Protein AF-A0A6A2ZZ43-F1 (afdb_monomer_lite)

Radius of gyration: 49.69 Å; chains: 1; bounding box: 83×24×135 Å

InterPro domains:
  IPR036013 Band 7/SPFH domain superfamily [SSF117892] (2-78)
  IPR050710 Band 7/mec-2 domain-containing protein [PTHR43327] (42-174)

Secondary structure (DSSP, 8-state):
--EEEEEEEEEEE-GGGHHHHHHS-S-HHHHHHHHHHH-GGGGGGGTEEEEEEEEEEEEE-HHHHHHHHHHHHHHHHHHHHHHHHHHHHHHHHHHHHHHHHHHHHHHHHHHHHHHHHHHHHHHHHHHHHHHSTT--HHHHHHHHHHHHHHHHHHHHHHSTT--------STT--

Sequence (174 aa):
MFVNVVASVQYRVLAEKAKDALYKLSNPMTQIQAYVFDGYVSMSAYGYEIVQTLIVDIEPDEHVKRAMNEINAAARMRAAASEKAEAEKIIQIKRAEGEAKSKYLSGVGITRQRRAIVDGLRDSVLGFSVNVPGTTAKDVLDMVLVTQYFDTRKEIGAASKSSSVFIPHGPGTV

pLDDT: mean 80.68, std 12.0, range [44.88, 96.69]

Structure (mmCIF, N/CA/C/O backbone):
data_AF-A0A6A2ZZ43-F1
#
_entry.id   AF-A0A6A2ZZ43-F1
#
loop_
_atom_site.group_PDB
_atom_site.id
_atom_site.type_symbol
_atom_site.label_atom_id
_atom_site.label_alt_id
_atom_site.label_comp_id
_atom_site.label_asym_id
_atom_site.label_entity_id
_atom_site.label_seq_id
_atom_site.pdbx_PDB_ins_code
_atom_site.Cartn_x
_atom_site.Cartn_y
_atom_site.Cartn_z
_atom_site.occupancy
_atom_site.B_iso_or_equiv
_atom_site.auth_seq_id
_atom_site.auth_comp_id
_atom_site.auth_asym_id
_atom_site.auth_atom_id
_atom_site.pdbx_PDB_model_num
ATOM 1 N N . MET A 1 1 ? 27.347 13.430 -28.138 1.00 61.22 1 MET A N 1
ATOM 2 C CA . MET A 1 1 ? 27.158 12.004 -27.806 1.00 61.22 1 MET A CA 1
ATOM 3 C C . MET A 1 1 ? 27.433 11.228 -29.073 1.00 61.22 1 MET A C 1
ATOM 5 O O . MET A 1 1 ? 26.771 11.493 -30.067 1.00 61.22 1 MET A O 1
ATOM 9 N N . PHE A 1 2 ? 28.442 10.365 -29.057 1.00 65.75 2 PHE A N 1
ATOM 10 C CA . PHE A 1 2 ? 28.748 9.488 -30.182 1.00 65.75 2 PHE A CA 1
ATOM 11 C C . PHE A 1 2 ? 28.289 8.081 -29.813 1.00 65.75 2 PHE A C 1
ATOM 13 O O . PHE A 1 2 ? 28.393 7.678 -28.655 1.00 65.75 2 PHE A O 1
ATOM 20 N N . VAL A 1 3 ? 27.703 7.383 -30.775 1.00 76.69 3 VAL A N 1
ATOM 21 C CA . VAL A 1 3 ? 27.181 6.027 -30.611 1.00 76.69 3 VAL A CA 1
ATOM 22 C C . VAL A 1 3 ? 27.878 5.196 -31.667 1.00 76.69 3 VAL A C 1
ATOM 24 O O . VAL A 1 3 ? 27.918 5.612 -32.826 1.00 76.69 3 VAL A O 1
ATOM 27 N N . ASN A 1 4 ? 28.466 4.070 -31.276 1.00 77.44 4 ASN A N 1
ATOM 28 C CA . ASN A 1 4 ? 29.054 3.178 -32.258 1.00 77.44 4 ASN A CA 1
ATOM 29 C C . ASN A 1 4 ? 27.934 2.318 -32.846 1.00 77.44 4 ASN A C 1
ATOM 31 O O . ASN A 1 4 ? 27.224 1.643 -32.103 1.00 77.44 4 ASN A O 1
ATOM 35 N N . VAL A 1 5 ? 27.736 2.394 -34.160 1.00 78.62 5 VAL A N 1
ATOM 36 C CA . VAL A 1 5 ? 26.670 1.671 -34.858 1.00 78.62 5 VAL A CA 1
ATOM 37 C C . VAL A 1 5 ? 27.313 0.685 -35.815 1.00 78.62 5 VAL A C 1
ATOM 39 O O . VAL A 1 5 ? 27.963 1.079 -36.784 1.00 78.62 5 VAL A O 1
ATOM 42 N N . VAL A 1 6 ? 27.104 -0.602 -35.558 1.00 79.75 6 VAL A N 1
ATOM 43 C CA . VAL A 1 6 ? 27.519 -1.678 -36.455 1.00 79.75 6 VAL A CA 1
ATOM 44 C C . VAL A 1 6 ? 26.342 -2.000 -37.365 1.00 79.75 6 VAL A C 1
ATOM 46 O O . VAL A 1 6 ? 25.297 -2.456 -36.903 1.00 79.75 6 VAL A O 1
ATOM 49 N N . ALA A 1 7 ? 26.497 -1.762 -38.667 1.00 79.75 7 ALA A N 1
ATOM 50 C CA . ALA A 1 7 ? 25.470 -2.035 -39.669 1.00 79.75 7 ALA A CA 1
ATOM 51 C C . ALA A 1 7 ? 25.963 -3.040 -40.716 1.00 79.75 7 ALA A C 1
ATOM 53 O O . ALA A 1 7 ? 27.113 -3.001 -41.153 1.00 79.75 7 ALA A O 1
ATOM 54 N N . SER A 1 8 ? 25.069 -3.933 -41.132 1.00 80.31 8 SER A N 1
ATOM 55 C CA . SER A 1 8 ? 25.272 -4.865 -42.236 1.00 80.31 8 SER A CA 1
ATOM 56 C C . SER A 1 8 ? 24.468 -4.402 -43.444 1.00 80.31 8 SER A C 1
ATOM 58 O O . SER A 1 8 ? 23.285 -4.079 -43.327 1.00 80.31 8 SER A O 1
ATOM 60 N N . VAL A 1 9 ? 25.113 -4.358 -44.608 1.00 80.56 9 VAL A N 1
ATOM 61 C CA . VAL A 1 9 ? 24.538 -3.815 -45.842 1.00 80.56 9 VAL A CA 1
ATOM 62 C C . VAL A 1 9 ? 24.448 -4.933 -46.867 1.00 80.56 9 VAL A C 1
ATOM 64 O O . VAL A 1 9 ? 25.464 -5.514 -47.249 1.00 80.56 9 VAL A O 1
ATOM 67 N N . GLN A 1 10 ? 23.236 -5.222 -47.330 1.00 80.06 10 GLN A N 1
ATOM 68 C CA . GLN A 1 10 ? 22.994 -6.142 -48.433 1.00 80.06 10 GLN A CA 1
ATOM 69 C C . GLN A 1 10 ? 22.838 -5.350 -49.726 1.00 80.06 10 GLN A C 1
ATOM 71 O O . GLN A 1 10 ? 21.984 -4.469 -49.828 1.00 80.06 10 GLN A O 1
ATOM 76 N N . TYR A 1 11 ? 23.646 -5.683 -50.728 1.00 80.06 11 TYR A N 1
ATOM 77 C CA . TYR A 1 11 ? 23.618 -5.032 -52.032 1.00 80.06 11 TYR A CA 1
ATOM 78 C C . TYR A 1 11 ? 23.646 -6.052 -53.169 1.00 80.06 11 TYR A C 1
ATOM 80 O O . TYR A 1 11 ? 24.076 -7.195 -53.004 1.00 80.06 11 TYR A O 1
ATOM 88 N N . ARG 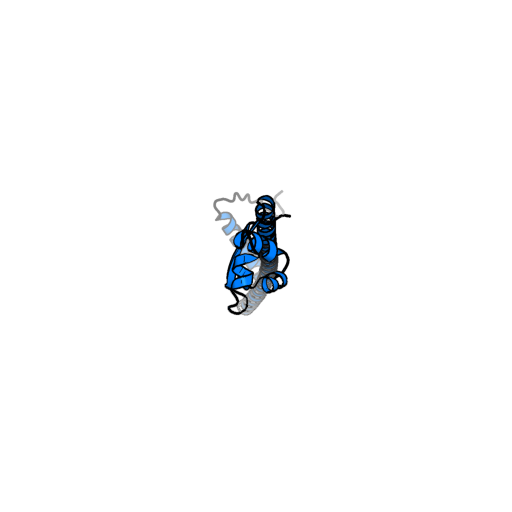A 1 12 ? 23.188 -5.622 -54.343 1.00 80.75 12 ARG A N 1
ATOM 89 C CA . ARG A 1 12 ? 23.200 -6.396 -55.584 1.00 80.75 12 ARG A CA 1
ATOM 90 C C . ARG A 1 12 ? 23.646 -5.508 -56.738 1.00 80.75 12 ARG A C 1
ATOM 92 O O . ARG A 1 12 ? 23.380 -4.312 -56.743 1.00 80.75 12 ARG A O 1
ATOM 99 N N . VAL A 1 13 ? 24.313 -6.094 -57.725 1.00 79.50 13 VAL A N 1
ATOM 100 C CA . VAL A 1 13 ? 24.692 -5.386 -58.954 1.00 79.50 13 VAL A CA 1
ATOM 101 C C . VAL A 1 13 ? 23.525 -5.408 -59.939 1.00 79.50 13 VAL A C 1
ATOM 103 O O . VAL A 1 13 ? 22.923 -6.458 -60.172 1.00 79.50 13 VAL A O 1
ATOM 106 N N . LEU A 1 14 ? 23.225 -4.258 -60.540 1.00 80.00 14 LEU A N 1
ATOM 107 C CA . LEU A 1 14 ? 22.243 -4.148 -61.615 1.00 80.00 14 LEU A CA 1
ATOM 108 C C . LEU A 1 14 ? 22.839 -4.713 -62.910 1.00 80.00 14 LEU A C 1
ATOM 110 O O . LEU A 1 14 ? 23.863 -4.226 -63.394 1.00 80.00 14 LEU A O 1
ATOM 114 N N . ALA A 1 15 ? 22.185 -5.723 -63.489 1.00 73.00 15 ALA A N 1
ATOM 115 C CA . ALA A 1 15 ? 22.691 -6.453 -64.655 1.00 73.00 15 ALA A CA 1
ATOM 116 C C . ALA A 1 15 ? 23.000 -5.539 -65.858 1.00 73.00 15 ALA A C 1
ATOM 118 O O . ALA A 1 15 ? 23.997 -5.740 -66.548 1.00 73.00 15 ALA A O 1
ATOM 119 N N . GLU A 1 16 ? 22.204 -4.487 -66.065 1.00 75.00 16 GLU A N 1
ATOM 120 C CA . GLU A 1 16 ? 22.376 -3.528 -67.166 1.00 75.00 16 GLU A CA 1
ATOM 121 C C . GLU A 1 16 ? 23.610 -2.623 -67.010 1.00 75.00 16 GLU A C 1
ATOM 123 O O . GLU A 1 16 ? 24.159 -2.140 -67.998 1.00 75.00 16 GLU A O 1
ATOM 128 N N . LYS A 1 17 ? 24.083 -2.419 -65.774 1.00 71.19 17 LYS A N 1
ATOM 129 C CA . LYS A 1 17 ? 25.225 -1.552 -65.436 1.00 71.19 17 LYS A CA 1
ATOM 130 C C . LYS A 1 17 ? 26.411 -2.330 -64.857 1.00 71.19 17 LYS A C 1
ATOM 132 O O . LYS A 1 17 ? 27.303 -1.740 -64.254 1.00 71.19 17 LYS A O 1
ATOM 137 N N . ALA A 1 18 ? 26.467 -3.644 -65.082 1.00 67.19 18 ALA A N 1
ATOM 138 C CA . ALA A 1 18 ? 27.507 -4.514 -64.529 1.00 67.19 18 ALA A CA 1
ATOM 139 C C . ALA A 1 18 ? 28.936 -4.107 -64.945 1.00 67.19 18 ALA A C 1
ATOM 141 O O . ALA A 1 18 ? 29.869 -4.221 -64.153 1.00 67.19 18 ALA A O 1
ATOM 142 N N . LYS A 1 19 ? 29.114 -3.578 -66.166 1.00 65.44 19 LYS A N 1
ATOM 143 C CA . LYS A 1 19 ? 30.411 -3.050 -66.629 1.00 65.44 19 LYS A CA 1
ATOM 144 C C . LYS A 1 19 ? 30.822 -1.798 -65.852 1.00 65.44 19 LYS A C 1
ATOM 146 O O . LYS A 1 19 ? 31.963 -1.688 -65.419 1.00 65.44 19 LYS A O 1
ATOM 151 N N . ASP A 1 20 ? 29.886 -0.887 -65.620 1.00 67.75 20 ASP A N 1
ATOM 152 C CA . ASP A 1 20 ? 30.135 0.341 -64.864 1.00 67.75 20 ASP A CA 1
ATOM 153 C C . ASP A 1 20 ? 30.469 0.049 -63.396 1.00 67.75 20 ASP A C 1
ATOM 155 O O . ASP A 1 20 ? 31.390 0.653 -62.848 1.00 67.75 20 ASP A O 1
ATOM 159 N N . ALA A 1 21 ? 29.783 -0.927 -62.796 1.00 67.62 21 ALA A N 1
ATOM 160 C CA . ALA A 1 21 ? 30.019 -1.377 -61.425 1.00 67.62 21 ALA A CA 1
ATOM 161 C C . ALA A 1 21 ? 31.411 -2.003 -61.217 1.00 67.62 21 ALA A C 1
ATOM 163 O O . ALA A 1 21 ? 31.967 -1.899 -60.121 1.00 67.62 21 ALA A O 1
ATOM 164 N N . LEU A 1 22 ? 31.974 -2.636 -62.256 1.00 60.66 22 LEU A N 1
ATOM 165 C CA . LEU A 1 22 ? 33.278 -3.306 -62.208 1.00 60.66 22 LEU A CA 1
ATOM 166 C C . LEU A 1 22 ? 34.458 -2.347 -62.437 1.00 60.66 22 LEU A C 1
ATOM 168 O O . LEU A 1 22 ? 35.529 -2.566 -61.879 1.00 60.66 22 LEU A O 1
ATOM 172 N N . TYR A 1 23 ? 34.279 -1.297 -63.246 1.00 65.12 23 TYR A N 1
ATOM 173 C CA . TYR A 1 23 ? 35.384 -0.419 -63.663 1.00 65.12 23 TYR A CA 1
ATOM 174 C C . TYR A 1 23 ? 35.420 0.951 -62.974 1.00 65.12 23 TYR A C 1
ATOM 176 O O . TYR A 1 23 ? 36.480 1.572 -62.946 1.00 65.12 23 TYR A O 1
ATOM 184 N N . LYS A 1 24 ? 34.301 1.452 -62.428 1.00 65.81 24 LYS A N 1
ATOM 185 C CA . LYS A 1 24 ? 34.250 2.809 -61.845 1.00 65.81 24 LYS A CA 1
ATOM 186 C C . LYS A 1 24 ? 34.627 2.872 -60.363 1.00 65.81 24 LYS A C 1
ATOM 188 O O . LYS A 1 24 ? 34.969 3.953 -59.891 1.00 65.81 24 LYS A O 1
ATOM 193 N N . LEU A 1 25 ? 34.579 1.756 -59.631 1.00 67.06 25 LEU A N 1
ATOM 194 C CA . LEU A 1 25 ? 34.950 1.715 -58.214 1.00 67.06 25 LEU A CA 1
ATOM 195 C C . LEU A 1 25 ? 36.243 0.934 -57.998 1.00 67.06 25 LEU A C 1
ATOM 197 O O . LEU A 1 25 ? 36.298 -0.270 -58.219 1.00 67.06 25 LEU A O 1
ATOM 201 N N . SER A 1 26 ? 37.258 1.610 -57.462 1.00 66.56 26 SER A N 1
ATOM 202 C CA . SER A 1 26 ? 38.527 0.985 -57.074 1.00 66.56 26 SER A CA 1
ATOM 203 C C . SER A 1 26 ? 38.400 0.106 -55.818 1.00 66.56 26 SER A C 1
ATOM 205 O O . SER A 1 26 ? 39.183 -0.821 -55.643 1.00 66.56 26 SER A O 1
ATOM 207 N N . ASN A 1 27 ? 37.430 0.393 -54.932 1.00 68.19 27 ASN A N 1
ATOM 208 C CA . ASN A 1 27 ? 37.116 -0.413 -53.744 1.00 68.19 27 ASN A CA 1
ATOM 209 C C . ASN A 1 27 ? 35.626 -0.263 -53.348 1.00 68.19 27 ASN A C 1
ATOM 211 O O . ASN A 1 27 ? 35.272 0.679 -52.630 1.00 68.19 27 ASN A O 1
ATOM 215 N N . PRO A 1 28 ? 34.739 -1.161 -53.813 1.00 66.94 28 PRO A N 1
ATOM 216 C CA . PRO A 1 28 ? 33.297 -1.038 -53.601 1.00 66.94 28 PRO A CA 1
ATOM 217 C C . PRO A 1 28 ? 32.879 -1.196 -52.135 1.00 66.94 28 PRO A C 1
ATOM 219 O O . PRO A 1 28 ? 31.978 -0.495 -51.687 1.00 66.94 28 PRO A O 1
ATOM 222 N N . MET A 1 29 ? 33.557 -2.040 -51.351 1.00 67.56 29 MET A N 1
ATOM 223 C CA . MET A 1 29 ? 33.163 -2.316 -49.962 1.00 67.56 29 MET A CA 1
ATOM 224 C C . MET A 1 29 ? 33.301 -1.089 -49.054 1.00 67.56 29 MET A C 1
ATOM 226 O O . MET A 1 29 ? 32.372 -0.749 -48.322 1.00 67.56 29 MET A O 1
ATOM 230 N N . THR A 1 30 ? 34.437 -0.392 -49.121 1.00 69.19 30 THR A N 1
ATOM 231 C CA . THR A 1 30 ? 34.690 0.794 -48.286 1.00 69.19 30 THR A CA 1
ATOM 232 C C . THR A 1 30 ? 33.816 1.979 -48.699 1.00 69.19 30 THR A C 1
ATOM 234 O O . THR A 1 30 ? 33.361 2.739 -47.848 1.00 69.19 30 THR A O 1
ATOM 237 N N . GLN A 1 31 ? 33.531 2.128 -49.996 1.00 67.19 31 GLN A N 1
ATOM 238 C CA . GLN A 1 31 ? 32.656 3.200 -50.474 1.00 67.19 31 GLN A CA 1
ATOM 239 C C . GLN A 1 31 ? 31.197 2.942 -50.088 1.00 67.19 31 GLN A C 1
ATOM 241 O O . GLN A 1 31 ? 30.543 3.848 -49.583 1.00 67.19 31 GLN A O 1
ATOM 246 N N . ILE A 1 32 ? 30.699 1.708 -50.214 1.00 69.44 32 ILE A N 1
ATOM 247 C CA . ILE A 1 32 ? 29.349 1.357 -49.748 1.00 69.44 32 ILE A CA 1
ATOM 248 C C . ILE A 1 32 ? 29.197 1.673 -48.252 1.00 69.44 32 ILE A C 1
ATOM 250 O O . ILE A 1 32 ? 28.205 2.287 -47.869 1.00 69.44 32 ILE A O 1
ATOM 254 N N . GLN A 1 33 ? 30.196 1.352 -47.419 1.00 67.31 33 GLN A N 1
ATOM 255 C CA . GLN A 1 33 ? 30.179 1.701 -45.990 1.00 67.31 33 GLN A CA 1
ATOM 256 C C . GLN A 1 33 ? 30.083 3.214 -45.733 1.00 67.31 33 GLN A C 1
ATOM 258 O O . GLN A 1 33 ? 29.334 3.626 -44.852 1.00 67.31 33 GLN A O 1
ATOM 263 N N . ALA A 1 34 ? 30.795 4.044 -46.502 1.00 66.56 34 ALA A N 1
ATOM 264 C CA . ALA A 1 34 ? 30.748 5.500 -46.350 1.00 66.56 34 ALA A CA 1
ATOM 265 C C . ALA A 1 34 ? 29.395 6.098 -46.787 1.00 66.56 34 ALA A C 1
ATOM 267 O O . ALA A 1 34 ? 28.854 6.970 -46.112 1.00 66.56 34 ALA A O 1
ATOM 268 N N . TYR A 1 35 ? 28.818 5.602 -47.885 1.00 67.75 35 TYR A N 1
ATOM 269 C CA . TYR A 1 35 ? 27.579 6.145 -48.456 1.00 67.75 35 TYR A CA 1
ATOM 270 C C . TYR A 1 35 ? 26.299 5.670 -47.760 1.00 67.75 35 TYR A C 1
ATOM 272 O O . TYR A 1 35 ? 25.274 6.344 -47.843 1.00 67.75 35 TYR A O 1
ATOM 280 N N . VAL A 1 36 ? 26.336 4.546 -47.039 1.00 66.81 36 VAL A N 1
ATOM 281 C CA . VAL A 1 36 ? 25.183 4.058 -46.259 1.00 66.81 36 VAL A CA 1
ATOM 282 C C . VAL A 1 36 ? 24.761 5.051 -45.168 1.00 66.81 36 VAL A C 1
ATOM 284 O O . VAL A 1 36 ? 23.580 5.107 -44.832 1.00 66.81 36 VAL A O 1
ATOM 287 N N . PHE A 1 37 ? 25.686 5.880 -44.674 1.00 63.34 37 PHE A N 1
ATOM 288 C CA . PHE A 1 37 ? 25.378 6.959 -43.730 1.00 63.34 37 PHE A CA 1
ATOM 289 C C . PHE A 1 37 ? 24.901 8.259 -44.402 1.00 63.34 37 PHE A C 1
ATOM 291 O O . PHE A 1 37 ? 24.177 9.020 -43.765 1.00 63.34 37 PHE A O 1
ATOM 298 N N . ASP A 1 38 ? 25.268 8.505 -45.666 1.00 63.50 38 ASP A N 1
ATOM 299 C CA . ASP A 1 38 ? 24.997 9.764 -46.392 1.00 63.50 38 ASP A CA 1
ATOM 300 C C . ASP A 1 38 ? 23.723 9.712 -47.265 1.00 63.50 38 ASP A C 1
ATOM 302 O O . ASP A 1 38 ? 23.177 10.733 -47.675 1.00 63.50 38 ASP A O 1
ATOM 306 N N . GLY A 1 39 ? 23.178 8.516 -47.506 1.00 58.84 39 GLY A N 1
ATOM 307 C CA . GLY A 1 39 ? 21.872 8.328 -48.137 1.00 58.84 39 GLY A CA 1
ATOM 308 C C . GLY A 1 39 ? 21.907 7.381 -49.335 1.00 58.84 39 GLY A C 1
ATOM 309 O O . GLY A 1 39 ? 22.761 7.458 -50.216 1.00 58.84 39 GLY A O 1
ATOM 310 N N . TYR A 1 40 ? 20.906 6.498 -49.388 1.00 57.59 40 TYR A N 1
ATOM 311 C CA . TYR A 1 40 ? 20.750 5.385 -50.339 1.00 57.59 40 TYR A CA 1
ATOM 312 C C . TYR A 1 40 ? 20.817 5.760 -51.833 1.00 57.59 40 TYR A C 1
ATOM 314 O O . TYR A 1 40 ? 21.016 4.891 -52.681 1.00 57.59 40 TYR A O 1
ATOM 322 N N . VAL A 1 41 ? 20.648 7.037 -52.178 1.00 54.72 41 VAL A N 1
ATOM 323 C CA . VAL A 1 41 ? 20.418 7.489 -53.558 1.00 54.72 41 VAL A CA 1
ATOM 324 C C . VAL A 1 41 ? 21.694 7.432 -54.417 1.00 54.72 41 VAL A C 1
ATOM 326 O O . VAL A 1 41 ? 21.614 7.155 -55.615 1.00 54.72 41 VAL A O 1
ATOM 329 N N . SER A 1 42 ? 22.879 7.588 -53.820 1.00 62.75 42 SER A N 1
ATOM 330 C CA . SER A 1 42 ? 24.137 7.765 -54.568 1.00 62.75 42 SER A CA 1
ATOM 331 C C . SER A 1 42 ? 24.724 6.474 -55.160 1.00 62.75 42 SER A C 1
ATOM 333 O O . SER A 1 42 ? 25.487 6.544 -56.120 1.00 62.75 42 SER A O 1
ATOM 335 N N . MET A 1 43 ? 24.355 5.289 -54.655 1.00 67.12 43 MET A N 1
ATOM 336 C CA . MET A 1 43 ? 24.925 4.005 -55.118 1.00 67.12 43 MET A CA 1
ATOM 337 C C . MET A 1 43 ? 24.314 3.486 -56.428 1.00 67.12 43 MET A C 1
ATOM 339 O O . MET A 1 43 ? 24.990 2.812 -57.211 1.00 67.12 43 MET A O 1
ATOM 343 N N . SER A 1 44 ? 23.078 3.893 -56.732 1.00 66.25 44 SER A N 1
ATOM 344 C CA . SER A 1 44 ? 22.382 3.531 -57.976 1.00 66.25 44 SER A CA 1
ATOM 345 C C . SER A 1 44 ? 23.070 4.088 -59.237 1.00 66.25 44 SER A C 1
ATOM 347 O O . SER A 1 44 ? 23.061 3.456 -60.300 1.00 66.25 44 SER A O 1
ATOM 349 N N . ALA A 1 45 ? 23.741 5.242 -59.117 1.00 70.06 45 ALA A N 1
ATOM 350 C CA . ALA A 1 45 ? 24.533 5.856 -60.183 1.00 70.06 45 ALA A CA 1
ATOM 351 C C . ALA A 1 45 ? 25.741 4.996 -60.594 1.00 70.06 45 ALA A C 1
ATOM 353 O O . ALA A 1 45 ? 26.148 5.021 -61.757 1.00 70.06 45 ALA A O 1
ATOM 354 N N . TYR A 1 46 ? 26.259 4.189 -59.668 1.00 71.50 46 TYR A N 1
ATOM 355 C CA . TYR A 1 46 ? 27.414 3.316 -59.872 1.00 71.50 46 TYR A CA 1
ATOM 356 C C . TYR A 1 46 ? 27.039 1.864 -60.206 1.00 71.50 46 TYR A C 1
ATOM 358 O O . TYR A 1 46 ? 27.915 1.010 -60.303 1.00 71.50 46 TYR A O 1
ATOM 366 N N . GLY A 1 47 ? 25.748 1.574 -60.410 1.00 73.69 47 GLY A N 1
ATOM 367 C CA . GLY A 1 47 ? 25.273 0.238 -60.784 1.00 73.69 47 GLY A CA 1
ATOM 368 C C . GLY A 1 47 ? 25.093 -0.734 -59.612 1.00 73.69 47 GLY A C 1
ATOM 369 O O . GLY A 1 47 ? 24.867 -1.920 -59.857 1.00 73.69 47 GLY A O 1
ATOM 370 N N . TYR A 1 48 ? 25.152 -0.249 -58.366 1.00 75.62 48 TYR A N 1
ATOM 371 C CA . TYR A 1 48 ? 24.861 -1.025 -57.159 1.00 75.62 48 TYR A CA 1
ATOM 372 C C . TYR A 1 48 ? 23.496 -0.629 -56.586 1.00 75.62 48 TYR A C 1
ATOM 374 O O . TYR A 1 48 ? 23.212 0.545 -56.361 1.00 75.62 48 TYR A O 1
ATOM 382 N N . GLU A 1 49 ? 22.653 -1.619 -56.324 1.00 76.19 49 GLU A N 1
ATOM 383 C CA . GLU A 1 49 ? 21.382 -1.459 -55.627 1.00 76.19 49 GLU A CA 1
ATOM 384 C C . GLU A 1 49 ? 21.535 -1.981 -54.196 1.00 76.19 49 GLU A C 1
ATOM 386 O O . GLU A 1 49 ? 21.847 -3.156 -53.982 1.00 76.19 49 GLU A O 1
ATOM 391 N N . ILE A 1 50 ? 21.339 -1.109 -53.205 1.00 76.75 50 ILE A N 1
ATOM 392 C CA . ILE A 1 50 ? 21.268 -1.520 -51.801 1.00 76.75 50 ILE A CA 1
ATOM 393 C C . ILE A 1 50 ? 19.863 -2.071 -51.568 1.00 76.75 50 ILE A C 1
ATOM 395 O O . ILE A 1 50 ? 18.883 -1.344 -51.690 1.00 76.75 50 ILE A O 1
ATOM 399 N N . VAL A 1 51 ? 19.772 -3.356 -51.239 1.00 78.75 51 VAL A N 1
ATOM 400 C CA . VAL A 1 51 ? 18.494 -4.046 -51.026 1.00 78.75 51 VAL A CA 1
ATOM 401 C C . VAL A 1 51 ? 17.973 -3.760 -49.620 1.00 78.75 51 VAL A C 1
ATOM 403 O O . VAL A 1 51 ? 16.802 -3.443 -49.439 1.00 78.75 51 VAL A O 1
ATOM 406 N N . GLN A 1 52 ? 18.849 -3.867 -48.618 1.00 72.81 52 GLN A N 1
ATOM 407 C CA . GLN A 1 52 ? 18.501 -3.645 -47.220 1.00 72.81 52 GLN A CA 1
ATOM 408 C C . GLN A 1 52 ? 19.755 -3.333 -46.400 1.00 72.81 52 GLN A C 1
ATOM 410 O O . GLN A 1 52 ? 20.797 -3.965 -46.580 1.00 72.81 52 GLN A O 1
ATOM 415 N N . THR A 1 53 ? 19.629 -2.413 -45.447 1.00 78.06 53 THR A N 1
ATOM 416 C CA . THR A 1 53 ? 20.633 -2.191 -44.402 1.00 78.06 53 THR A CA 1
ATOM 417 C C . THR A 1 53 ? 20.029 -2.582 -43.062 1.00 78.06 53 THR A C 1
ATOM 419 O O . THR A 1 53 ? 18.988 -2.052 -42.674 1.00 78.06 53 THR A O 1
ATOM 422 N N . LEU A 1 54 ? 20.665 -3.512 -42.356 1.00 81.62 54 LEU A N 1
ATOM 423 C CA . LEU A 1 54 ? 20.267 -3.927 -41.017 1.00 81.62 54 LEU A CA 1
ATOM 424 C C . LEU A 1 54 ? 21.272 -3.386 -40.005 1.00 81.62 54 LEU A C 1
ATOM 426 O O . LEU A 1 54 ? 22.470 -3.644 -40.115 1.00 81.62 54 LEU A O 1
ATOM 430 N N . ILE A 1 55 ? 20.785 -2.664 -39.001 1.00 80.31 55 ILE A N 1
ATOM 431 C CA . ILE A 1 55 ? 21.607 -2.296 -37.851 1.00 80.31 55 ILE A CA 1
ATOM 432 C C . ILE A 1 55 ? 21.745 -3.543 -36.979 1.00 80.31 55 ILE A C 1
ATOM 434 O O . ILE A 1 55 ? 20.746 -4.097 -36.527 1.00 80.31 55 ILE A O 1
ATOM 438 N N . VAL A 1 56 ? 22.979 -4.007 -36.810 1.00 82.31 56 VAL A N 1
ATOM 439 C CA . VAL A 1 56 ? 23.308 -5.227 -36.067 1.00 82.31 56 VAL A CA 1
ATOM 440 C C . VAL A 1 56 ? 23.483 -4.908 -34.591 1.00 82.31 56 VAL A C 1
ATOM 442 O O . VAL A 1 56 ? 22.990 -5.653 -33.750 1.00 82.31 56 VAL A O 1
ATOM 445 N N . ASP A 1 57 ? 24.153 -3.797 -34.284 1.00 81.62 57 ASP A N 1
ATOM 446 C CA . ASP A 1 57 ? 24.372 -3.372 -32.908 1.00 81.62 57 ASP A CA 1
ATOM 447 C C . ASP A 1 57 ? 24.515 -1.850 -32.799 1.00 81.62 57 ASP A C 1
ATOM 449 O O . ASP A 1 57 ? 24.986 -1.178 -33.722 1.00 81.62 57 ASP A O 1
ATOM 453 N N . ILE A 1 58 ? 24.091 -1.314 -31.659 1.00 82.31 58 ILE A N 1
ATOM 454 C CA . ILE A 1 58 ? 24.233 0.090 -31.291 1.00 82.31 58 ILE A CA 1
ATOM 455 C C . ILE A 1 58 ? 24.807 0.124 -29.882 1.00 82.31 58 ILE A C 1
ATOM 457 O O . ILE A 1 58 ? 24.101 -0.109 -28.900 1.00 82.31 58 ILE A O 1
ATOM 461 N N . GLU A 1 59 ? 26.080 0.484 -29.775 1.00 83.25 59 GLU A N 1
ATOM 462 C CA . GLU A 1 59 ? 26.749 0.621 -28.493 1.00 83.25 59 GLU A CA 1
ATOM 463 C C . GLU A 1 59 ? 26.837 2.098 -28.088 1.00 83.25 59 GLU A C 1
ATOM 465 O O . GLU A 1 59 ? 27.638 2.860 -28.643 1.00 83.25 59 GLU A O 1
ATOM 470 N N . PRO A 1 60 ? 26.017 2.540 -27.114 1.00 85.12 60 PRO A N 1
ATOM 471 C CA . PRO A 1 60 ? 26.189 3.850 -26.511 1.00 85.12 60 PRO A CA 1
ATOM 472 C C . PRO A 1 60 ? 27.439 3.897 -25.640 1.00 85.12 60 PRO A C 1
ATOM 474 O O . PRO A 1 60 ? 27.859 2.888 -25.066 1.00 85.12 60 PRO A O 1
ATOM 477 N N . ASP A 1 61 ? 27.981 5.107 -25.516 1.00 87.88 61 ASP A N 1
ATOM 478 C CA . ASP A 1 61 ? 29.104 5.401 -24.638 1.00 87.88 61 ASP A CA 1
ATOM 479 C C . ASP A 1 61 ? 28.834 4.917 -23.206 1.00 87.88 61 ASP A C 1
ATOM 481 O O . ASP A 1 61 ? 27.708 4.982 -22.694 1.00 87.88 61 ASP A O 1
ATOM 485 N N . GLU A 1 62 ? 29.882 4.432 -22.551 1.00 87.06 62 GLU A N 1
ATOM 486 C CA . GLU A 1 62 ? 29.799 3.861 -21.214 1.00 87.06 62 GLU A CA 1
ATOM 487 C C . GLU A 1 62 ? 29.199 4.842 -20.195 1.00 87.06 62 GLU A C 1
ATOM 489 O O . GLU A 1 62 ? 28.415 4.442 -19.332 1.00 87.06 62 GLU A O 1
ATOM 494 N N . HIS A 1 63 ? 29.494 6.139 -20.327 1.00 87.38 63 HIS A N 1
ATOM 495 C CA . HIS A 1 63 ? 28.953 7.165 -19.437 1.00 87.38 63 HIS A CA 1
ATOM 496 C C . HIS A 1 63 ? 27.439 7.303 -19.607 1.00 87.38 63 HIS A C 1
ATOM 498 O O . HIS A 1 63 ? 26.715 7.458 -1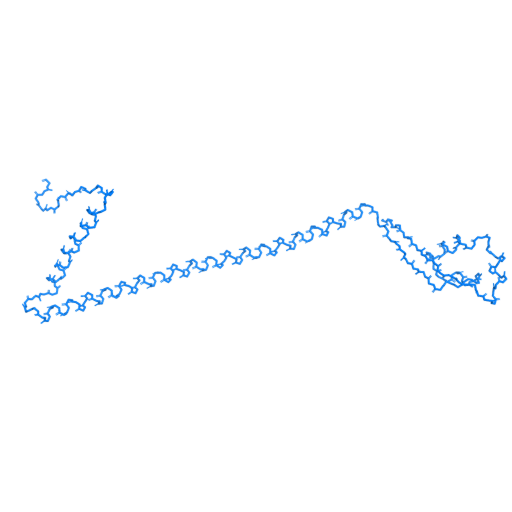8.623 1.00 87.38 63 HIS A O 1
ATOM 504 N N . VAL A 1 64 ? 26.938 7.169 -20.839 1.00 87.06 64 VAL A N 1
ATOM 505 C CA . VAL A 1 64 ? 25.499 7.187 -21.120 1.00 87.06 64 VAL A CA 1
ATOM 506 C C . VAL A 1 64 ? 24.831 5.924 -20.583 1.00 87.06 64 VAL A C 1
ATOM 508 O O . VAL A 1 64 ? 23.776 6.028 -19.962 1.00 87.06 64 VAL A O 1
ATOM 511 N N . LYS A 1 65 ? 25.449 4.743 -20.743 1.00 86.81 65 LYS A N 1
ATOM 512 C CA . LYS A 1 65 ? 24.930 3.483 -20.172 1.00 86.81 65 LYS A CA 1
ATOM 513 C C . LYS A 1 65 ? 24.765 3.586 -18.652 1.00 86.81 65 LYS A C 1
ATOM 515 O O . LYS A 1 65 ? 23.710 3.228 -18.128 1.00 86.81 65 LYS A O 1
ATOM 520 N N . ARG A 1 66 ? 25.776 4.108 -17.946 1.00 88.50 66 ARG A N 1
ATOM 521 C CA . ARG A 1 66 ? 25.717 4.299 -16.486 1.00 88.50 66 ARG A CA 1
ATOM 522 C C . ARG A 1 66 ? 24.655 5.322 -16.088 1.00 88.50 66 ARG A C 1
ATOM 524 O O . ARG A 1 66 ? 23.785 4.991 -15.288 1.00 88.50 66 ARG A O 1
ATOM 531 N N . ALA A 1 67 ? 24.661 6.507 -16.703 1.00 90.81 67 ALA A N 1
ATOM 532 C CA . ALA A 1 67 ? 23.684 7.556 -16.409 1.00 90.81 67 ALA A CA 1
ATOM 533 C C . ALA A 1 67 ? 22.241 7.087 -16.659 1.00 90.81 67 ALA A C 1
ATOM 535 O O . ALA A 1 67 ? 21.347 7.333 -15.852 1.00 90.81 67 ALA A O 1
ATOM 536 N N . MET A 1 68 ? 22.007 6.355 -17.750 1.00 88.94 68 MET A N 1
ATOM 537 C CA . MET A 1 68 ? 20.686 5.828 -18.080 1.00 88.94 68 MET A CA 1
ATOM 538 C C . MET A 1 68 ? 20.234 4.755 -17.083 1.00 88.94 68 MET A C 1
ATOM 540 O O . MET A 1 68 ? 19.075 4.753 -16.666 1.00 88.94 68 MET A O 1
ATOM 544 N N . ASN A 1 69 ? 21.142 3.878 -16.644 1.00 90.62 69 ASN A N 1
ATOM 545 C CA . ASN A 1 69 ? 20.847 2.900 -15.598 1.00 90.62 69 ASN A CA 1
ATOM 546 C C . ASN A 1 69 ? 20.519 3.569 -14.260 1.00 90.62 69 ASN A C 1
ATOM 548 O O . ASN A 1 69 ? 19.554 3.168 -13.611 1.00 90.62 69 ASN A O 1
ATOM 552 N N . GLU A 1 70 ? 21.258 4.605 -13.868 1.00 93.12 70 GLU A N 1
ATOM 553 C CA . GLU A 1 70 ? 20.984 5.370 -12.648 1.00 93.12 70 GLU A CA 1
ATOM 554 C C . GLU A 1 70 ? 19.633 6.087 -12.711 1.00 93.12 70 GLU A C 1
ATOM 556 O O . GLU A 1 70 ? 18.857 6.008 -11.758 1.00 93.12 70 GLU A O 1
ATOM 561 N N . ILE A 1 71 ? 19.298 6.721 -13.840 1.00 91.88 71 ILE A N 1
ATOM 562 C CA . ILE A 1 71 ? 17.998 7.378 -14.041 1.00 91.88 71 ILE A CA 1
ATOM 563 C C . ILE A 1 71 ? 16.861 6.361 -13.940 1.00 91.88 71 ILE A C 1
ATOM 565 O O . ILE A 1 71 ? 15.877 6.597 -13.237 1.00 91.88 71 ILE A O 1
ATOM 569 N N . ASN A 1 72 ? 17.006 5.210 -14.596 1.00 92.38 72 ASN A N 1
ATOM 570 C CA . ASN A 1 72 ? 15.996 4.157 -14.572 1.00 92.38 72 ASN A CA 1
ATOM 571 C C . ASN A 1 72 ? 15.847 3.543 -13.175 1.00 92.38 72 ASN A C 1
ATOM 573 O O . ASN A 1 72 ? 14.725 3.313 -12.716 1.00 92.38 72 ASN A O 1
ATOM 577 N N . ALA A 1 73 ? 16.959 3.313 -12.474 1.00 94.38 73 ALA A N 1
ATOM 578 C CA . ALA A 1 73 ? 16.951 2.822 -11.103 1.00 94.38 73 ALA A CA 1
ATOM 579 C C . ALA A 1 73 ? 16.297 3.835 -10.152 1.00 94.38 73 ALA A C 1
ATOM 581 O O . ALA A 1 73 ? 15.429 3.461 -9.365 1.00 94.38 73 ALA A O 1
ATOM 582 N N . ALA A 1 74 ? 16.644 5.120 -10.260 1.00 93.62 74 ALA A N 1
ATOM 583 C CA . ALA A 1 74 ? 16.061 6.191 -9.460 1.00 93.62 74 ALA A CA 1
ATOM 584 C C . ALA A 1 74 ? 14.561 6.366 -9.734 1.00 93.62 74 ALA A C 1
ATOM 586 O O . ALA A 1 74 ? 13.786 6.533 -8.794 1.00 93.62 74 ALA A O 1
ATOM 587 N N . ALA A 1 75 ? 14.131 6.285 -10.996 1.00 94.00 75 ALA A N 1
ATOM 588 C CA . ALA A 1 75 ? 12.720 6.344 -11.365 1.00 94.00 75 ALA A CA 1
ATOM 589 C C . ALA A 1 75 ? 11.931 5.169 -10.766 1.00 94.00 75 ALA A C 1
ATOM 591 O O . ALA A 1 75 ? 10.893 5.387 -10.139 1.00 94.00 75 ALA A O 1
ATOM 592 N N . ARG A 1 76 ? 12.459 3.939 -10.872 1.00 94.19 76 ARG A N 1
ATOM 593 C CA . ARG A 1 76 ? 11.856 2.752 -10.240 1.00 94.19 76 ARG A CA 1
ATOM 594 C C . ARG A 1 76 ? 11.805 2.876 -8.720 1.00 94.19 76 ARG A C 1
ATOM 596 O O . ARG A 1 76 ? 10.779 2.566 -8.123 1.00 94.19 76 ARG A O 1
ATOM 603 N N . MET A 1 77 ? 12.882 3.354 -8.096 1.00 94.12 77 MET A N 1
ATOM 604 C CA . MET A 1 77 ? 12.925 3.570 -6.648 1.00 94.12 77 MET A CA 1
ATOM 605 C C . MET A 1 77 ? 11.917 4.624 -6.194 1.00 94.12 77 MET A C 1
ATOM 607 O O . MET A 1 77 ? 11.238 4.403 -5.196 1.00 94.12 77 MET A O 1
ATOM 611 N N . ARG A 1 78 ? 11.771 5.738 -6.922 1.00 93.38 78 ARG A N 1
ATOM 612 C CA . ARG A 1 78 ? 10.771 6.767 -6.598 1.00 93.38 78 ARG A CA 1
ATOM 613 C C . ARG A 1 78 ? 9.349 6.233 -6.701 1.00 93.38 78 ARG A C 1
ATOM 615 O O . ARG A 1 78 ? 8.584 6.465 -5.776 1.00 93.38 78 ARG A O 1
ATOM 622 N N . ALA A 1 79 ? 9.024 5.499 -7.767 1.00 94.81 79 ALA A N 1
ATOM 623 C CA . ALA A 1 79 ? 7.702 4.894 -7.931 1.00 94.81 79 ALA A CA 1
ATOM 624 C C . ALA A 1 79 ? 7.387 3.907 -6.793 1.00 94.81 79 ALA A C 1
ATOM 626 O O . ALA A 1 79 ? 6.343 3.998 -6.150 1.00 94.81 79 ALA A O 1
ATOM 627 N N . ALA A 1 80 ? 8.337 3.027 -6.461 1.00 93.94 80 ALA A N 1
ATOM 628 C CA . ALA A 1 80 ? 8.180 2.101 -5.343 1.00 93.94 80 ALA A CA 1
ATOM 629 C C . ALA A 1 80 ? 8.054 2.827 -3.990 1.00 93.94 80 ALA A C 1
ATOM 631 O O . ALA A 1 80 ? 7.307 2.389 -3.118 1.00 93.94 80 ALA A O 1
ATOM 632 N N . ALA A 1 81 ? 8.779 3.932 -3.792 1.00 94.81 81 ALA A N 1
ATOM 633 C CA . ALA A 1 81 ? 8.695 4.731 -2.574 1.00 94.81 81 ALA A CA 1
ATOM 634 C C . ALA A 1 81 ? 7.347 5.456 -2.448 1.00 94.81 81 ALA A C 1
ATOM 636 O O . ALA A 1 81 ? 6.779 5.464 -1.358 1.00 94.81 81 ALA A O 1
ATOM 637 N N . SER A 1 82 ? 6.811 6.0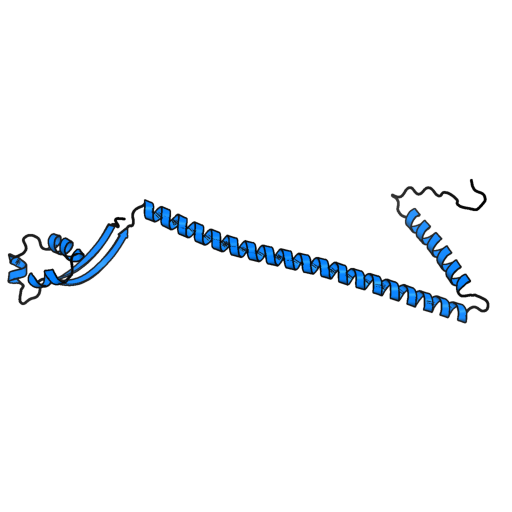20 -3.538 1.00 93.50 82 SER A N 1
ATOM 638 C CA . SER A 1 82 ? 5.495 6.671 -3.518 1.00 93.50 82 SER A CA 1
ATOM 639 C C . SER A 1 82 ? 4.375 5.677 -3.230 1.00 93.50 82 SER A C 1
ATOM 641 O O . SER A 1 82 ? 3.541 5.948 -2.371 1.00 93.50 82 SER A O 1
ATOM 643 N N . GLU A 1 83 ? 4.400 4.497 -3.857 1.00 95.38 83 GLU A N 1
ATOM 644 C CA . GLU A 1 83 ? 3.406 3.448 -3.594 1.00 95.38 83 GLU A CA 1
ATOM 645 C C . GLU A 1 83 ? 3.461 2.960 -2.140 1.00 95.38 83 GLU A C 1
ATOM 647 O O . GLU A 1 83 ? 2.427 2.805 -1.487 1.00 95.38 83 GLU A O 1
ATOM 652 N N . LYS A 1 84 ? 4.669 2.772 -1.588 1.00 95.25 84 LYS A N 1
ATOM 653 C CA . LYS A 1 84 ? 4.838 2.418 -0.170 1.00 95.25 84 LYS A CA 1
ATOM 654 C C . LYS A 1 84 ? 4.317 3.507 0.764 1.00 95.25 84 LYS A C 1
ATOM 656 O O . LYS A 1 84 ? 3.617 3.186 1.720 1.00 95.25 84 LYS A O 1
ATOM 661 N N . ALA A 1 85 ? 4.615 4.775 0.483 1.00 95.38 85 ALA A N 1
ATOM 662 C CA . ALA A 1 85 ? 4.154 5.894 1.301 1.00 95.38 85 ALA A CA 1
ATOM 663 C C . ALA A 1 85 ? 2.619 6.012 1.302 1.00 95.38 85 ALA A C 1
ATOM 665 O O . ALA A 1 85 ? 2.008 6.262 2.343 1.00 95.38 85 ALA A O 1
ATOM 666 N N . GLU A 1 86 ? 1.973 5.787 0.155 1.00 95.06 86 GLU A N 1
ATOM 667 C CA . GLU A 1 86 ? 0.512 5.741 0.067 1.00 95.06 86 GLU A CA 1
ATOM 668 C C . GLU A 1 86 ? -0.075 4.564 0.854 1.00 95.06 86 GLU A C 1
ATOM 670 O O . GLU A 1 86 ? -1.035 4.748 1.609 1.00 95.06 86 GLU A O 1
ATOM 675 N N . ALA A 1 87 ? 0.527 3.376 0.747 1.00 94.94 87 ALA A N 1
ATOM 676 C CA . ALA A 1 87 ? 0.107 2.207 1.513 1.00 94.94 87 ALA A CA 1
ATOM 677 C C . ALA A 1 87 ? 0.223 2.443 3.030 1.00 94.94 87 ALA A C 1
ATOM 679 O O . ALA A 1 87 ? -0.726 2.179 3.773 1.00 94.94 87 ALA A O 1
ATOM 680 N N . GLU A 1 88 ? 1.343 3.000 3.498 1.00 95.44 88 GLU A N 1
ATOM 681 C CA . GLU A 1 88 ? 1.554 3.342 4.910 1.00 95.44 88 GLU A CA 1
ATOM 682 C C . GLU A 1 88 ? 0.519 4.349 5.416 1.00 95.44 88 GLU A C 1
ATOM 684 O O . GLU A 1 88 ? -0.067 4.157 6.487 1.00 95.44 88 GLU A O 1
ATOM 689 N N . LYS A 1 89 ? 0.215 5.379 4.619 1.00 96.69 89 LYS A N 1
ATOM 690 C CA . LYS A 1 89 ? -0.830 6.357 4.940 1.00 96.69 89 LYS A CA 1
ATOM 691 C C . LYS A 1 89 ? -2.193 5.686 5.114 1.00 96.69 89 LYS A C 1
ATOM 693 O O . LYS A 1 89 ? -2.903 5.979 6.079 1.00 96.69 89 LYS A O 1
ATOM 698 N N . ILE A 1 90 ? -2.566 4.784 4.204 1.00 94.88 90 ILE A N 1
ATOM 699 C CA . ILE A 1 90 ? -3.840 4.054 4.279 1.00 94.88 90 ILE A CA 1
ATOM 700 C C . ILE A 1 90 ? -3.892 3.200 5.549 1.00 94.88 90 ILE A C 1
ATOM 702 O O . ILE A 1 90 ? -4.894 3.239 6.267 1.00 94.88 90 ILE A O 1
ATOM 706 N N . ILE A 1 91 ? -2.814 2.473 5.860 1.00 94.31 91 ILE A N 1
ATOM 707 C CA . ILE A 1 91 ? -2.714 1.647 7.071 1.00 94.31 91 ILE A CA 1
ATOM 708 C C . ILE A 1 91 ? -2.892 2.511 8.323 1.00 94.31 91 ILE A C 1
ATOM 710 O O . ILE A 1 91 ? -3.680 2.161 9.205 1.00 94.31 91 ILE A O 1
ATOM 714 N N . GLN A 1 92 ? -2.211 3.656 8.398 1.00 96.38 92 GLN A N 1
ATOM 715 C CA . GLN A 1 92 ? -2.279 4.541 9.558 1.00 96.38 92 GLN A CA 1
ATOM 716 C C . GLN A 1 92 ? -3.679 5.138 9.752 1.00 96.38 92 GLN A C 1
ATOM 718 O O . GLN A 1 92 ? -4.197 5.116 10.870 1.00 96.38 92 GLN A O 1
ATOM 723 N N . ILE A 1 93 ? -4.325 5.609 8.678 1.00 95.94 93 ILE A N 1
ATOM 724 C CA . ILE A 1 93 ? -5.699 6.131 8.739 1.00 95.94 93 ILE A CA 1
ATOM 725 C C . ILE A 1 93 ? -6.663 5.028 9.179 1.00 95.94 93 ILE A C 1
ATOM 727 O O . ILE A 1 93 ? -7.462 5.240 10.088 1.00 95.94 93 ILE A O 1
ATOM 731 N N . LYS A 1 94 ? -6.569 3.827 8.595 1.00 95.88 94 LYS A N 1
ATOM 732 C CA . LYS A 1 94 ? -7.454 2.708 8.949 1.00 95.88 94 LYS A CA 1
ATOM 733 C C . LYS A 1 94 ? -7.275 2.257 10.390 1.00 95.88 94 LYS A C 1
ATOM 735 O O . LYS A 1 94 ? -8.264 1.961 11.059 1.00 95.88 94 LYS A O 1
ATOM 740 N N . ARG A 1 95 ? -6.039 2.252 10.887 1.00 95.81 95 ARG A N 1
ATOM 741 C CA . ARG A 1 95 ? -5.754 1.979 12.295 1.00 95.81 95 ARG A CA 1
ATOM 742 C C . ARG A 1 95 ? -6.383 3.036 13.201 1.00 95.81 95 ARG A C 1
ATOM 744 O O . ARG A 1 95 ? -7.085 2.669 14.138 1.00 95.81 95 ARG A O 1
ATOM 751 N N . ALA A 1 96 ? -6.200 4.320 12.894 1.00 95.12 96 ALA A N 1
ATOM 752 C CA . ALA A 1 96 ? -6.788 5.412 13.667 1.00 95.12 96 ALA A CA 1
ATOM 753 C C . ALA A 1 96 ? -8.330 5.367 13.659 1.00 95.12 96 ALA A C 1
ATOM 755 O O . ALA A 1 96 ? -8.960 5.497 14.708 1.00 95.12 96 ALA A O 1
ATOM 756 N N . GLU A 1 97 ? -8.947 5.106 12.501 1.00 94.81 97 GLU A N 1
ATOM 757 C CA . GLU A 1 97 ? -10.396 4.901 12.371 1.00 94.81 97 GLU A CA 1
ATOM 758 C C . GLU A 1 97 ? -10.883 3.705 13.202 1.00 94.81 97 GLU A C 1
ATOM 760 O O . GLU A 1 97 ? -11.916 3.791 13.870 1.00 94.81 97 GLU A O 1
ATOM 765 N N . GLY A 1 98 ? -10.152 2.588 13.164 1.00 96.44 98 GLY A N 1
ATOM 766 C CA . GLY A 1 98 ? -10.460 1.383 13.930 1.00 96.44 98 GLY A CA 1
ATOM 767 C C . GLY A 1 98 ? -10.374 1.613 15.438 1.00 96.44 98 GLY A C 1
ATOM 768 O O . GLY A 1 98 ? -11.292 1.246 16.170 1.00 96.44 98 GLY A O 1
ATOM 769 N N . GLU A 1 99 ? -9.319 2.281 15.905 1.00 94.81 99 GLU A N 1
ATOM 770 C CA . GLU A 1 99 ? -9.136 2.628 17.317 1.00 94.81 99 GLU A CA 1
ATOM 771 C C . GLU A 1 99 ? -10.227 3.591 17.811 1.00 94.81 99 GLU A C 1
ATOM 773 O O . GLU A 1 99 ? -10.795 3.382 18.888 1.00 94.81 99 GLU A O 1
ATOM 778 N N . ALA A 1 100 ? -10.582 4.605 17.015 1.00 94.25 100 ALA A N 1
ATOM 779 C CA . ALA A 1 100 ? -11.664 5.532 17.341 1.00 94.25 100 ALA A CA 1
ATOM 780 C C . ALA A 1 100 ? -13.022 4.817 17.430 1.00 94.25 100 ALA A C 1
ATOM 782 O O . ALA A 1 100 ? -13.749 4.978 18.415 1.00 94.25 100 ALA A O 1
ATOM 783 N N . LYS A 1 101 ? -13.348 3.972 16.441 1.00 93.69 101 LYS A N 1
ATOM 784 C CA . LYS A 1 101 ? -14.585 3.174 16.445 1.00 93.69 101 LYS A CA 1
ATOM 785 C C . LYS A 1 101 ? -14.634 2.203 17.619 1.00 93.69 101 LYS A C 1
ATOM 787 O O . LYS A 1 101 ? -15.679 2.092 18.252 1.00 93.69 101 LYS A O 1
ATOM 792 N N . SER A 1 102 ? -13.522 1.543 17.940 1.00 95.12 102 SER A N 1
ATOM 793 C CA . SER A 1 102 ? -13.425 0.622 19.077 1.00 95.12 102 SER A CA 1
ATOM 794 C C . SER A 1 102 ? -13.724 1.326 20.404 1.00 95.12 102 SER A C 1
ATOM 796 O O . SER A 1 102 ? -14.585 0.879 21.163 1.00 95.12 102 SER A O 1
ATOM 798 N N . LYS A 1 103 ? -13.104 2.489 20.654 1.00 95.12 103 LYS A N 1
ATOM 799 C CA . LYS A 1 103 ? -13.381 3.298 21.854 1.00 95.12 103 LYS A CA 1
ATOM 800 C C . LYS A 1 103 ? -14.840 3.750 21.920 1.00 95.12 103 LYS A C 1
ATOM 802 O O . LYS A 1 103 ? -15.448 3.672 22.985 1.00 95.12 103 LYS A O 1
ATOM 807 N N . TYR A 1 104 ? -15.412 4.179 20.795 1.00 94.19 104 TYR A N 1
ATOM 808 C CA . TYR A 1 104 ? -16.820 4.572 20.725 1.00 94.19 104 TYR A CA 1
ATOM 809 C C . TYR A 1 104 ? -17.759 3.403 21.052 1.00 94.19 104 TYR A C 1
ATOM 811 O O . TYR A 1 104 ? -18.601 3.521 21.940 1.00 94.19 104 TYR A O 1
ATOM 819 N N . LEU A 1 105 ? -17.584 2.257 20.387 1.00 92.94 105 LEU A N 1
ATOM 820 C CA . LEU A 1 105 ? -18.364 1.039 20.626 1.00 92.94 105 LEU A CA 1
ATOM 821 C C . LEU A 1 105 ? -18.241 0.559 22.076 1.00 92.94 105 LEU A C 1
ATOM 823 O O . LEU A 1 105 ? -19.249 0.204 22.682 1.00 92.94 105 LEU A O 1
ATOM 827 N N . SER A 1 106 ? -17.037 0.613 22.649 1.00 94.44 106 SER A N 1
ATOM 828 C CA . SER A 1 106 ? -16.801 0.311 24.064 1.00 94.44 106 SER A CA 1
ATOM 829 C C . SER A 1 106 ? -17.575 1.265 24.983 1.00 94.44 106 SER A C 1
ATOM 831 O O . SER A 1 106 ? -18.303 0.818 25.866 1.00 94.44 106 SER A O 1
ATOM 833 N N . GLY A 1 107 ? -17.531 2.578 24.724 1.00 94.69 107 GLY A N 1
ATOM 834 C CA . GLY A 1 107 ? -18.302 3.572 25.480 1.00 94.69 107 GLY A CA 1
ATOM 835 C C . GLY A 1 107 ? -19.821 3.380 25.377 1.00 94.69 107 GLY A C 1
ATOM 836 O O . GLY A 1 107 ? -20.533 3.478 26.383 1.00 94.69 107 GLY A O 1
ATOM 837 N N . VAL A 1 108 ? -20.327 3.036 24.188 1.00 94.56 108 VAL A N 1
ATOM 838 C CA . VAL A 1 108 ? -21.736 2.658 23.982 1.00 94.56 108 VAL A CA 1
ATOM 839 C C . VAL A 1 108 ? -22.076 1.392 24.771 1.00 94.56 108 VAL A C 1
ATOM 841 O O . VAL A 1 108 ? -23.123 1.345 25.418 1.00 94.56 108 VAL A O 1
ATOM 844 N N . GLY A 1 109 ? -21.191 0.392 24.761 1.00 94.06 109 GLY A N 1
ATOM 845 C CA . GLY A 1 109 ? -21.332 -0.849 25.522 1.00 94.06 109 GLY A CA 1
ATOM 846 C C . GLY A 1 109 ? -21.425 -0.598 27.025 1.00 94.06 109 GLY A C 1
ATOM 847 O O . GLY A 1 109 ? -22.388 -1.032 27.648 1.00 94.06 109 GLY A O 1
ATOM 848 N N . ILE A 1 110 ? -20.504 0.192 27.585 1.00 94.06 110 ILE A N 1
ATOM 849 C CA . ILE A 1 110 ? -20.503 0.575 29.006 1.00 94.06 110 ILE A CA 1
ATOM 850 C C . ILE A 1 110 ? -21.781 1.334 29.367 1.00 94.06 110 ILE A C 1
ATOM 852 O O . ILE A 1 110 ? -22.384 1.072 30.403 1.00 94.06 110 ILE A O 1
ATOM 856 N N . THR A 1 111 ? -22.228 2.264 28.523 1.00 91.25 111 THR A N 1
ATOM 857 C CA . THR A 1 111 ? -23.450 3.038 28.791 1.00 91.25 111 THR A CA 1
ATOM 858 C C . THR A 1 111 ? -24.692 2.147 28.766 1.00 91.25 111 THR A C 1
ATOM 860 O O . THR A 1 111 ? -25.542 2.246 29.650 1.00 91.25 111 THR A O 1
ATOM 863 N N . ARG A 1 112 ? -24.785 1.232 27.791 1.00 94.19 112 ARG A N 1
ATOM 864 C CA . ARG A 1 112 ? -25.858 0.229 27.730 1.00 94.19 112 ARG A CA 1
ATOM 865 C C . ARG A 1 112 ? -25.820 -0.715 28.927 1.00 94.19 112 ARG A C 1
ATOM 867 O O . ARG A 1 112 ? -26.866 -0.966 29.512 1.00 94.19 112 ARG A O 1
ATOM 874 N N . GLN A 1 113 ? -24.634 -1.174 29.321 1.00 93.31 113 GLN A N 1
ATOM 875 C CA . GLN A 1 113 ? -24.439 -2.004 30.507 1.00 93.31 113 GLN A CA 1
ATOM 876 C C . GLN A 1 113 ? -24.893 -1.264 31.771 1.00 93.31 113 GLN A C 1
ATOM 878 O O . GLN A 1 113 ? -25.666 -1.811 32.547 1.00 93.31 113 GLN A O 1
ATOM 883 N N . ARG A 1 114 ? -24.488 0.001 31.953 1.00 90.94 114 ARG A N 1
ATOM 884 C CA . ARG A 1 114 ? -24.926 0.839 33.082 1.00 90.94 114 ARG A CA 1
ATOM 885 C C . ARG A 1 114 ? -26.443 0.996 33.122 1.00 90.94 114 ARG A C 1
ATOM 887 O O . ARG A 1 114 ? -27.021 0.870 34.194 1.00 90.94 114 ARG A O 1
ATOM 894 N N . ARG A 1 115 ? -27.087 1.228 31.973 1.00 94.50 115 ARG A N 1
ATOM 895 C CA . ARG A 1 115 ? -28.553 1.290 31.890 1.00 94.50 115 ARG A CA 1
ATOM 896 C C . ARG A 1 115 ? -29.192 -0.039 32.310 1.00 94.50 115 ARG A C 1
ATOM 898 O O . ARG A 1 115 ? -30.041 -0.025 33.186 1.00 94.50 115 ARG A O 1
ATOM 905 N N . ALA A 1 116 ? -28.724 -1.165 31.770 1.00 93.81 116 ALA A N 1
ATOM 906 C CA . ALA A 1 116 ? -29.252 -2.487 32.115 1.00 93.81 116 ALA A CA 1
ATOM 907 C C . ALA A 1 116 ? -29.102 -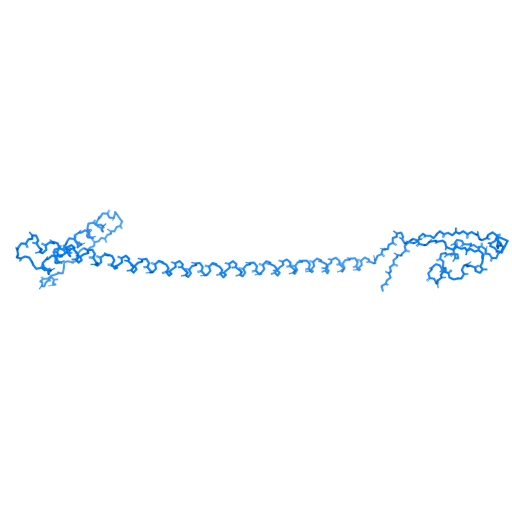2.825 33.611 1.00 93.81 116 ALA A C 1
ATOM 909 O O . ALA A 1 116 ? -29.996 -3.431 34.192 1.00 93.81 116 ALA A O 1
ATOM 910 N N . ILE A 1 117 ? -28.004 -2.403 34.250 1.00 88.31 117 ILE A N 1
ATOM 911 C CA . ILE A 1 117 ? -27.800 -2.563 35.699 1.00 88.31 117 ILE A CA 1
ATOM 912 C C . ILE A 1 117 ? -28.830 -1.749 36.491 1.00 88.31 117 ILE A C 1
ATOM 914 O O . ILE A 1 117 ? -29.427 -2.273 37.426 1.00 88.31 117 ILE A O 1
ATOM 918 N N . VAL A 1 118 ? -29.039 -0.478 36.131 1.00 88.62 118 VAL A N 1
ATOM 919 C CA . VAL A 1 118 ? -30.007 0.395 36.819 1.00 88.62 118 VAL A CA 1
ATOM 920 C C . VAL A 1 118 ? -31.428 -0.138 36.658 1.00 88.62 118 VAL A C 1
ATOM 922 O O . VAL A 1 118 ? -32.164 -0.199 37.641 1.00 88.62 118 VAL A O 1
ATOM 925 N N . ASP A 1 119 ? -31.790 -0.559 35.448 1.00 92.38 119 ASP A N 1
ATOM 926 C CA . ASP A 1 119 ? -33.106 -1.129 35.162 1.00 92.38 119 ASP A CA 1
ATOM 927 C C . ASP A 1 119 ? -33.317 -2.440 35.944 1.00 92.38 119 ASP A C 1
ATOM 929 O O . ASP A 1 119 ? -34.323 -2.590 36.632 1.00 92.38 119 ASP A O 1
ATOM 933 N N . GLY A 1 120 ? -32.328 -3.342 35.963 1.00 90.81 120 GLY A N 1
ATOM 934 C CA . GLY A 1 120 ? -32.410 -4.587 36.735 1.00 90.81 120 GLY A CA 1
ATOM 935 C C . GLY A 1 120 ? -32.463 -4.374 38.255 1.00 90.81 120 GLY A C 1
ATOM 936 O O . GLY A 1 120 ? -33.189 -5.081 38.959 1.00 90.81 120 GLY A O 1
ATOM 937 N N . LEU A 1 121 ? -31.733 -3.382 38.782 1.00 86.44 121 LEU A N 1
ATOM 938 C CA . LEU A 1 121 ? -31.798 -3.025 40.203 1.00 86.44 121 LEU A CA 1
ATOM 939 C C . LEU A 1 121 ? -33.176 -2.458 40.555 1.00 86.44 121 LEU A C 1
ATOM 941 O O . LEU A 1 121 ? -33.742 -2.823 41.582 1.00 86.44 121 LEU A O 1
ATOM 945 N N . ARG A 1 122 ? -33.740 -1.607 39.691 1.00 86.25 122 ARG A N 1
ATOM 946 C CA . ARG A 1 122 ? -35.095 -1.072 39.854 1.00 86.25 122 ARG A CA 1
ATOM 947 C C . ARG A 1 122 ? -36.130 -2.195 39.911 1.00 86.25 122 ARG A C 1
ATOM 949 O O . ARG A 1 122 ? -36.961 -2.188 40.817 1.00 86.25 122 ARG A O 1
ATOM 956 N N . ASP A 1 123 ? -36.056 -3.153 38.993 1.00 89.06 123 ASP A N 1
ATOM 957 C CA . ASP A 1 123 ? -36.967 -4.301 38.966 1.00 89.06 123 ASP A CA 1
ATOM 958 C C . ASP A 1 123 ? -36.817 -5.169 40.223 1.00 89.06 123 ASP A C 1
ATOM 960 O O . ASP A 1 123 ? -37.813 -5.578 40.819 1.00 89.06 123 ASP A O 1
ATOM 964 N N . SER A 1 124 ? -35.580 -5.374 40.689 1.00 84.12 124 SER A N 1
ATOM 965 C CA . SER A 1 124 ? -35.296 -6.102 41.933 1.00 84.12 124 SER A CA 1
ATOM 966 C C . SER A 1 124 ? -35.893 -5.401 43.159 1.00 84.12 124 SER A C 1
ATOM 968 O O . SER A 1 124 ? -36.510 -6.054 44.001 1.00 84.12 124 SER A O 1
ATOM 970 N N . VAL A 1 125 ? -35.766 -4.071 43.249 1.00 82.94 125 VAL A N 1
ATOM 971 C CA . VAL A 1 125 ? -36.340 -3.270 44.346 1.00 82.94 125 VAL A CA 1
ATOM 972 C C . VAL A 1 125 ? -37.871 -3.326 44.329 1.00 82.94 125 VAL A C 1
ATOM 974 O O . VAL A 1 125 ? -38.486 -3.516 45.379 1.00 82.94 125 VAL A O 1
ATOM 977 N N . LEU A 1 126 ? -38.495 -3.213 43.151 1.00 82.25 126 LEU A N 1
ATOM 978 C CA . LEU A 1 126 ? -39.950 -3.333 43.003 1.00 82.25 126 LEU A CA 1
ATOM 979 C C . LEU A 1 126 ? -40.446 -4.734 43.387 1.00 82.25 126 LEU A C 1
ATOM 981 O O . LEU A 1 126 ? -41.408 -4.853 44.144 1.00 82.25 126 LEU A O 1
ATOM 985 N N . GLY A 1 127 ? -39.772 -5.791 42.924 1.00 82.56 127 GLY A N 1
ATOM 986 C CA . GLY A 1 127 ? -40.131 -7.174 43.241 1.00 82.56 127 GLY A CA 1
ATOM 987 C C . GLY A 1 127 ? -40.028 -7.498 44.734 1.00 82.56 127 GLY A C 1
ATOM 988 O O . GLY A 1 127 ? -40.887 -8.190 45.278 1.00 82.56 127 GLY A O 1
ATOM 989 N N . PHE A 1 128 ? -39.018 -6.968 45.425 1.00 78.94 128 PHE A N 1
ATOM 990 C CA . PHE A 1 128 ? -38.852 -7.186 46.864 1.00 78.94 128 PHE A CA 1
ATOM 991 C C . PHE A 1 128 ? -39.888 -6.412 47.690 1.00 78.94 128 PHE A C 1
ATOM 993 O O . PHE A 1 128 ? -40.478 -6.969 48.615 1.00 78.94 128 PHE A O 1
ATOM 1000 N N . SER A 1 129 ? -40.174 -5.164 47.300 1.00 75.75 129 SER A N 1
ATOM 1001 C CA . SER A 1 129 ? -41.174 -4.317 47.962 1.00 75.75 129 SER A CA 1
ATOM 1002 C C . SER A 1 129 ? -42.595 -4.885 47.885 1.00 75.75 129 SER A C 1
ATOM 1004 O O . SER A 1 129 ? -43.396 -4.605 48.772 1.00 75.75 129 SER A O 1
ATOM 1006 N N . VAL A 1 130 ? -42.924 -5.651 46.838 1.00 77.56 130 VAL A N 1
ATOM 1007 C CA . VAL A 1 130 ? -44.240 -6.300 46.687 1.00 77.56 130 VAL A CA 1
ATOM 1008 C C . VAL A 1 130 ? -44.351 -7.572 47.535 1.00 77.56 130 VAL A C 1
ATOM 1010 O O . VAL A 1 130 ? -45.423 -7.864 48.059 1.00 77.56 130 VAL A O 1
ATOM 1013 N N . ASN A 1 131 ? -43.259 -8.326 47.687 1.00 77.00 131 ASN A N 1
ATOM 1014 C CA . ASN A 1 131 ? -43.274 -9.636 48.346 1.00 77.00 131 ASN A CA 1
ATOM 1015 C C . ASN A 1 131 ? -43.044 -9.580 49.866 1.00 77.00 131 ASN A C 1
ATOM 1017 O O . ASN A 1 131 ? -43.380 -10.539 50.560 1.00 77.00 131 ASN A O 1
ATOM 1021 N N . VAL A 1 132 ? -42.483 -8.486 50.393 1.00 74.25 132 VAL A N 1
ATOM 1022 C CA . VAL A 1 132 ? -42.227 -8.312 51.830 1.00 74.25 132 VAL A CA 1
ATOM 1023 C C . VAL A 1 132 ? -42.995 -7.087 52.349 1.00 74.25 132 VAL A C 1
ATOM 1025 O O . VAL A 1 132 ? -42.625 -5.951 52.049 1.00 74.25 132 VAL A O 1
ATOM 1028 N N . PRO A 1 133 ? -44.073 -7.273 53.132 1.00 71.12 133 PRO A N 1
ATOM 1029 C CA . PRO A 1 133 ? -44.851 -6.160 53.669 1.00 71.12 133 PRO A CA 1
ATOM 1030 C C . PRO A 1 133 ? -44.034 -5.326 54.665 1.00 71.12 133 PRO A C 1
ATOM 1032 O O . PRO A 1 133 ? -43.448 -5.867 55.600 1.00 71.12 133 PRO A O 1
ATOM 1035 N N . GLY A 1 134 ? -44.038 -4.001 54.496 1.00 75.62 134 GLY A N 1
ATOM 1036 C CA . GLY A 1 134 ? -43.429 -3.049 55.436 1.00 75.62 134 GLY A CA 1
ATOM 1037 C C . GLY A 1 134 ? -42.016 -2.571 55.086 1.00 75.62 134 GLY A C 1
ATOM 1038 O O . GLY A 1 134 ? -41.512 -1.684 55.767 1.00 75.62 134 GLY A O 1
ATOM 1039 N N . THR A 1 135 ? -41.388 -3.090 54.027 1.00 77.75 135 THR A N 1
ATOM 1040 C CA . THR A 1 135 ? -40.078 -2.601 53.562 1.00 77.75 135 THR A CA 1
ATOM 1041 C C . THR A 1 135 ? -40.225 -1.436 52.591 1.00 77.75 135 THR A C 1
ATOM 1043 O O . THR A 1 135 ? -41.027 -1.505 51.657 1.00 77.75 135 THR A O 1
ATOM 1046 N N . THR A 1 136 ? -39.423 -0.386 52.762 1.00 81.25 136 THR A N 1
ATOM 1047 C CA . THR A 1 136 ? -39.341 0.718 51.800 1.00 81.25 136 THR A CA 1
ATOM 1048 C C . THR A 1 136 ? -38.229 0.476 50.777 1.00 81.25 136 THR A C 1
ATOM 1050 O O . THR A 1 136 ? -37.264 -0.243 51.032 1.00 81.25 136 THR A O 1
ATOM 1053 N N . ALA A 1 137 ? -38.314 1.128 49.612 1.00 77.69 137 ALA A N 1
ATOM 1054 C CA . ALA A 1 137 ? -37.245 1.089 48.607 1.00 77.69 137 ALA A CA 1
ATOM 1055 C C . ALA A 1 137 ? -35.882 1.549 49.166 1.00 77.69 137 ALA A C 1
ATOM 1057 O O . ALA A 1 137 ? -34.838 1.110 48.685 1.00 77.69 137 ALA A O 1
ATOM 1058 N N . LYS A 1 138 ? -35.894 2.411 50.193 1.00 82.75 138 LYS A N 1
ATOM 1059 C CA . LYS A 1 138 ? -34.695 2.878 50.89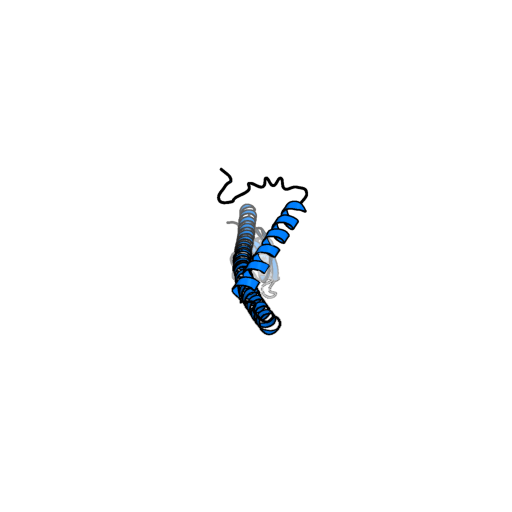0 1.00 82.75 138 LYS A CA 1
ATOM 1060 C C . LYS A 1 138 ? -34.034 1.755 51.694 1.00 82.75 138 LYS A C 1
ATOM 1062 O O . LYS A 1 138 ? -32.831 1.577 51.565 1.00 82.75 138 LYS A O 1
ATOM 1067 N N . ASP A 1 139 ? -34.813 0.953 52.417 1.00 80.75 139 ASP A N 1
ATOM 1068 C CA . ASP A 1 139 ? -34.284 -0.155 53.227 1.00 80.75 139 ASP A CA 1
ATOM 1069 C C . ASP A 1 139 ? -33.617 -1.231 52.353 1.00 80.75 139 ASP A C 1
ATOM 1071 O O . ASP A 1 139 ? -32.571 -1.776 52.703 1.00 80.75 139 ASP A O 1
ATOM 1075 N N . VAL A 1 140 ? -34.187 -1.500 51.170 1.00 80.00 140 VAL A N 1
ATOM 1076 C CA . VAL A 1 140 ? -33.608 -2.441 50.194 1.00 80.00 140 VAL A CA 1
ATOM 1077 C C . VAL A 1 140 ? -32.291 -1.903 49.625 1.00 80.00 140 VAL A C 1
ATOM 1079 O O . VAL A 1 140 ? -31.318 -2.647 49.518 1.00 80.00 140 VAL A O 1
ATOM 1082 N N . LEU A 1 141 ? -32.235 -0.611 49.285 1.00 83.12 141 LEU A N 1
ATOM 1083 C CA . LEU A 1 141 ? -31.008 0.035 48.807 1.00 83.12 141 LEU A CA 1
ATOM 1084 C C . LEU A 1 141 ? -29.913 0.048 49.882 1.00 83.12 141 LEU A C 1
ATOM 1086 O O . LEU A 1 141 ? -28.765 -0.269 49.573 1.00 83.12 141 LEU A O 1
ATOM 1090 N N . ASP A 1 142 ? -30.267 0.351 51.131 1.00 85.06 142 ASP A N 1
ATOM 1091 C CA . ASP A 1 142 ? -29.331 0.360 52.258 1.00 85.06 142 ASP A CA 1
ATOM 1092 C C . ASP A 1 142 ? -28.754 -1.046 52.506 1.00 85.06 142 ASP A C 1
ATOM 1094 O O . ASP A 1 142 ? -27.544 -1.197 52.688 1.00 85.06 142 ASP A O 1
ATOM 1098 N N . MET A 1 143 ? -29.572 -2.099 52.407 1.00 83.88 143 MET A N 1
ATOM 1099 C CA . MET A 1 143 ? -29.093 -3.482 52.503 1.00 83.88 143 MET A CA 1
ATOM 1100 C C . MET A 1 143 ? -28.154 -3.862 51.345 1.00 83.88 143 MET A C 1
ATOM 1102 O O . MET A 1 143 ? -27.099 -4.448 51.592 1.00 83.88 143 MET A O 1
ATOM 1106 N N . VAL A 1 144 ? -28.468 -3.472 50.101 1.00 85.06 144 VAL A N 1
ATOM 1107 C CA . VAL A 1 144 ? -27.591 -3.697 48.931 1.00 85.06 144 VAL A CA 1
ATOM 1108 C C . VAL A 1 144 ? -26.242 -2.986 49.089 1.00 85.06 144 VAL A C 1
ATOM 1110 O O . VAL A 1 144 ? -25.204 -3.568 48.763 1.00 85.06 144 VAL A O 1
ATOM 1113 N N . LEU A 1 145 ? -26.228 -1.758 49.618 1.00 87.00 145 LEU A N 1
ATOM 1114 C CA . LEU A 1 145 ? -24.998 -1.004 49.886 1.00 87.00 145 LEU A CA 1
ATOM 1115 C C . LEU A 1 145 ? -24.122 -1.695 50.935 1.00 87.00 145 LEU A C 1
ATOM 1117 O O . LEU A 1 145 ? -22.907 -1.794 50.752 1.00 87.00 145 LEU A O 1
ATOM 1121 N N . VAL A 1 146 ? -24.727 -2.209 52.008 1.00 88.69 146 VAL A N 1
ATOM 1122 C CA . VAL A 1 146 ? -24.009 -2.962 53.044 1.00 88.69 146 VAL A CA 1
ATOM 1123 C C . VAL A 1 146 ? -23.413 -4.249 52.465 1.00 88.69 146 VAL A C 1
ATOM 1125 O O . VAL A 1 146 ? -22.246 -4.548 52.724 1.00 88.69 146 VAL A O 1
ATOM 1128 N N . THR A 1 147 ? -24.155 -4.984 51.632 1.00 86.56 147 THR A N 1
ATOM 1129 C CA . THR A 1 147 ? -23.632 -6.185 50.961 1.00 86.56 147 THR A CA 1
ATOM 1130 C C . THR A 1 147 ? -22.475 -5.850 50.018 1.00 86.56 147 THR A C 1
ATOM 1132 O O . THR A 1 147 ? -21.420 -6.469 50.128 1.00 86.56 147 THR A O 1
ATOM 1135 N N . GLN A 1 148 ? -22.602 -4.822 49.168 1.00 88.00 148 GLN A N 1
ATOM 1136 C CA . GLN A 1 148 ? -21.504 -4.378 48.296 1.00 88.00 148 GLN A CA 1
ATOM 1137 C C . GLN A 1 148 ? -20.274 -3.927 49.084 1.00 88.00 148 GLN A C 1
ATOM 1139 O O . GLN A 1 148 ? -19.146 -4.216 48.687 1.00 88.00 148 GLN A O 1
ATOM 1144 N N . TYR A 1 149 ? -20.457 -3.246 50.215 1.00 85.94 149 TYR A N 1
ATOM 1145 C CA . TYR A 1 149 ? -19.349 -2.873 51.089 1.00 85.94 149 TYR A CA 1
ATOM 1146 C C . TYR A 1 149 ? -18.593 -4.104 51.611 1.00 85.94 149 TYR A C 1
ATOM 1148 O O . TYR A 1 149 ? -17.363 -4.116 51.634 1.00 85.94 149 TYR A O 1
ATOM 1156 N N . PHE A 1 150 ? -19.300 -5.168 51.990 1.00 87.38 150 PHE A N 1
ATOM 1157 C CA . PHE A 1 150 ? -18.654 -6.404 52.428 1.00 87.38 150 PHE A CA 1
ATOM 1158 C C . PHE A 1 150 ? -18.033 -7.206 51.281 1.00 87.38 150 PHE A C 1
ATOM 1160 O O . PHE A 1 150 ? -16.922 -7.709 51.453 1.00 87.38 150 PHE A O 1
ATOM 1167 N N . ASP A 1 151 ? -18.678 -7.284 50.118 1.00 86.50 151 ASP A N 1
ATOM 1168 C CA . ASP A 1 151 ? -18.128 -7.97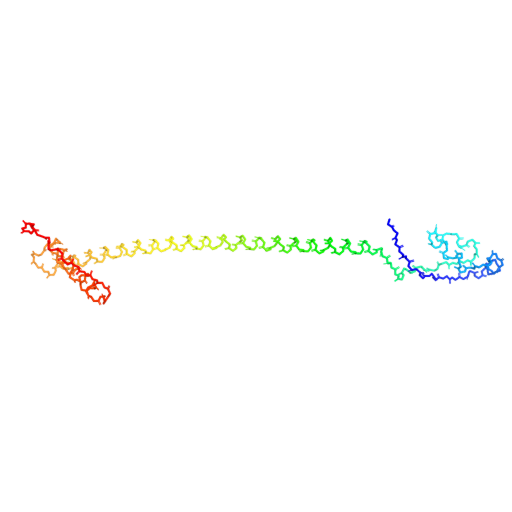5 48.946 1.00 86.50 151 ASP A CA 1
ATOM 1169 C C . ASP A 1 151 ? -16.868 -7.278 48.424 1.00 86.50 151 ASP A C 1
ATOM 1171 O O . ASP A 1 151 ? -15.850 -7.932 48.206 1.00 86.50 151 ASP A O 1
ATOM 1175 N N . THR A 1 152 ? -16.875 -5.944 48.334 1.00 86.94 152 THR A N 1
ATOM 1176 C CA . THR A 1 152 ? -15.680 -5.163 47.966 1.00 86.94 152 THR A CA 1
ATOM 1177 C C . THR A 1 152 ? -14.554 -5.342 48.984 1.00 86.94 152 THR A C 1
ATOM 1179 O O . THR A 1 152 ? -13.403 -5.558 48.602 1.00 86.94 152 THR A O 1
ATOM 1182 N N . ARG A 1 153 ? -14.864 -5.338 50.290 1.00 82.62 153 ARG A N 1
ATOM 1183 C CA . ARG A 1 153 ? -13.886 -5.673 51.340 1.00 82.62 153 ARG A CA 1
ATOM 1184 C C . ARG A 1 153 ? -13.324 -7.084 51.181 1.00 82.62 153 ARG A C 1
ATOM 1186 O O . ARG A 1 153 ? -12.125 -7.280 51.371 1.00 82.62 153 ARG A O 1
ATOM 1193 N N . LYS A 1 154 ? -14.168 -8.059 50.842 1.00 85.38 154 LYS A N 1
ATOM 1194 C CA . LYS A 1 154 ? -13.774 -9.456 50.641 1.00 85.38 154 LYS A CA 1
ATOM 1195 C C . LYS A 1 154 ? -12.881 -9.621 49.411 1.00 85.38 154 LYS A C 1
ATOM 1197 O O . LYS A 1 154 ? -11.877 -10.317 49.512 1.00 85.38 154 LYS A O 1
ATOM 1202 N N . GLU A 1 155 ? -13.196 -8.978 48.288 1.00 85.12 155 GLU A N 1
ATOM 1203 C CA . GLU A 1 155 ? -12.367 -9.011 47.072 1.00 85.12 155 GLU A CA 1
ATOM 1204 C C . GLU A 1 155 ? -10.990 -8.381 47.296 1.00 85.12 155 GLU A C 1
ATOM 1206 O O . GLU A 1 155 ? -9.974 -8.976 46.933 1.00 85.12 155 GLU A O 1
ATOM 1211 N N . ILE A 1 156 ? -10.941 -7.219 47.958 1.00 83.00 156 ILE A N 1
ATOM 1212 C CA . ILE A 1 156 ? -9.679 -6.564 48.330 1.00 83.00 156 ILE A CA 1
ATOM 1213 C C . ILE A 1 156 ? -8.879 -7.460 49.288 1.00 83.00 156 ILE A C 1
ATOM 1215 O O . ILE A 1 156 ? -7.680 -7.633 49.106 1.00 83.00 156 ILE A O 1
ATOM 1219 N N . GLY A 1 157 ? -9.528 -8.079 50.278 1.00 78.75 157 GLY A N 1
ATOM 1220 C CA . GLY A 1 157 ? -8.871 -8.999 51.213 1.00 78.75 157 GLY A CA 1
ATOM 1221 C C . GLY A 1 157 ? -8.407 -10.321 50.584 1.00 78.75 157 GLY A C 1
ATOM 1222 O O . GLY A 1 157 ? -7.448 -10.921 51.062 1.00 78.75 157 GLY A O 1
ATOM 1223 N N . ALA A 1 158 ? -9.059 -10.779 49.511 1.00 80.25 158 ALA A N 1
ATOM 1224 C CA . ALA A 1 158 ? -8.710 -12.010 48.802 1.00 80.25 158 ALA A CA 1
ATOM 1225 C C . ALA A 1 158 ? -7.518 -11.836 47.844 1.00 80.25 158 ALA A C 1
ATOM 1227 O O . ALA A 1 158 ? -6.830 -12.810 47.526 1.00 80.25 158 ALA A O 1
ATOM 1228 N N . ALA A 1 159 ? -7.235 -10.612 47.391 1.00 80.62 159 ALA A N 1
ATOM 1229 C CA . ALA A 1 159 ? -6.079 -10.325 46.554 1.00 80.62 159 ALA A CA 1
ATOM 1230 C C . ALA A 1 159 ? -4.784 -10.365 47.391 1.00 80.62 159 ALA A C 1
ATOM 1232 O O . ALA A 1 159 ? -4.414 -9.395 48.046 1.00 80.62 159 ALA A O 1
ATOM 1233 N N . SER A 1 160 ? -4.036 -11.475 47.327 1.00 62.81 160 SER A N 1
ATOM 1234 C CA . SER A 1 160 ? -2.848 -11.752 48.166 1.00 62.81 160 SER A CA 1
ATOM 1235 C C . SER A 1 160 ? -1.686 -10.738 48.083 1.00 62.81 160 SER A C 1
ATOM 1237 O O . SER A 1 160 ? -0.676 -10.924 48.755 1.00 62.81 160 SER A O 1
ATOM 1239 N N . LYS A 1 161 ? -1.781 -9.689 47.255 1.00 70.75 161 LYS A N 1
ATOM 1240 C CA . LYS A 1 161 ? -0.757 -8.642 47.081 1.00 70.75 161 LYS A CA 1
ATOM 1241 C C . LYS A 1 161 ? -1.172 -7.255 47.597 1.00 70.75 161 LYS A C 1
ATOM 1243 O O . LYS A 1 161 ? -0.360 -6.338 47.499 1.00 70.75 161 LYS A O 1
ATOM 1248 N N . SER A 1 162 ? -2.382 -7.060 48.131 1.00 62.28 162 SER A N 1
ATOM 1249 C CA . SER A 1 162 ? -2.793 -5.758 48.680 1.00 62.28 162 SER A CA 1
ATOM 1250 C C . SER A 1 162 ? -2.658 -5.700 50.202 1.00 62.28 162 SER A C 1
ATOM 1252 O O . SER A 1 162 ? -3.339 -6.414 50.929 1.00 62.28 162 SER A O 1
ATOM 1254 N N . SER A 1 163 ? -1.810 -4.793 50.687 1.00 60.72 163 SER A N 1
ATOM 1255 C CA . SER A 1 163 ? -1.768 -4.364 52.089 1.00 60.72 163 SER A CA 1
ATOM 1256 C C . SER A 1 163 ? -2.857 -3.309 52.313 1.00 60.72 163 SER A C 1
ATOM 1258 O O . SER A 1 163 ? -2.671 -2.150 51.941 1.00 60.72 163 SER A O 1
ATOM 1260 N N . SER A 1 164 ? -3.993 -3.684 52.902 1.00 66.00 164 SER A N 1
ATOM 1261 C CA . SER A 1 164 ? -5.065 -2.744 53.258 1.00 66.00 164 SER A CA 1
ATOM 1262 C C . SER A 1 164 ? -5.051 -2.434 54.758 1.00 66.00 164 SER A C 1
ATOM 1264 O O . SER A 1 164 ? -5.261 -3.330 55.574 1.00 66.00 164 SER A O 1
ATOM 1266 N N . VAL A 1 165 ? -4.852 -1.165 55.125 1.00 64.44 165 VAL A N 1
ATOM 1267 C CA . VAL A 1 165 ? -5.009 -0.667 56.502 1.00 64.44 165 VAL A CA 1
ATOM 1268 C C . VAL A 1 165 ? -6.413 -0.084 56.639 1.00 64.44 165 VAL A C 1
ATOM 1270 O O . VAL A 1 165 ? -6.752 0.885 55.963 1.00 64.44 165 VAL A O 1
ATOM 1273 N N . PHE A 1 166 ? -7.248 -0.680 57.491 1.00 65.69 166 PHE A N 1
ATOM 1274 C CA . PHE A 1 166 ? -8.591 -0.166 57.756 1.00 65.69 166 PHE A CA 1
ATOM 1275 C C . PHE A 1 166 ? -8.547 0.904 58.839 1.00 65.69 166 PHE A C 1
ATOM 1277 O O . PHE A 1 166 ? -8.287 0.602 60.000 1.00 65.69 166 PHE A O 1
ATOM 1284 N N . ILE A 1 167 ? -8.849 2.145 58.457 1.00 72.69 167 ILE A N 1
ATOM 1285 C CA . ILE A 1 167 ? -9.051 3.238 59.406 1.00 72.69 167 ILE A CA 1
ATOM 1286 C C . ILE A 1 167 ? -10.554 3.301 59.723 1.00 72.69 167 ILE A C 1
ATOM 1288 O O . ILE A 1 167 ? -11.355 3.546 58.811 1.00 72.69 167 ILE A O 1
ATOM 1292 N N . PRO A 1 168 ? -10.971 3.030 60.972 1.00 66.75 168 PRO A N 1
ATOM 1293 C CA . PRO A 1 168 ? -12.364 3.176 61.362 1.00 66.75 168 PRO A CA 1
ATOM 1294 C C . PRO A 1 168 ? -12.776 4.643 61.221 1.00 66.75 168 PRO A C 1
ATOM 1296 O O . PRO A 1 168 ? -12.105 5.541 61.722 1.00 66.75 168 PRO A O 1
ATOM 1299 N N . HIS A 1 169 ? -13.881 4.880 60.521 1.00 65.12 169 HIS A N 1
ATOM 1300 C CA . HIS A 1 169 ? -14.541 6.176 60.470 1.00 65.12 169 HIS A CA 1
ATOM 1301 C C . HIS A 1 169 ? -15.924 6.012 61.097 1.00 65.12 169 HIS A C 1
ATOM 1303 O O . HIS A 1 169 ? -16.831 5.415 60.522 1.00 65.12 169 HIS A O 1
ATOM 1309 N N . GLY A 1 170 ? -16.055 6.510 62.320 1.00 60.72 170 GLY A N 1
ATOM 1310 C CA . GLY A 1 170 ? -17.321 6.732 63.003 1.00 60.72 170 GLY A CA 1
ATOM 1311 C C . GLY A 1 170 ? -17.239 8.051 63.779 1.00 60.72 170 GLY A C 1
ATOM 1312 O O . GLY A 1 170 ? -16.127 8.514 64.039 1.00 60.72 170 GLY A O 1
ATOM 1313 N N . PRO A 1 171 ? -18.369 8.662 64.184 1.00 52.31 171 PRO A N 1
ATOM 1314 C CA . PRO A 1 171 ? -18.406 9.949 64.898 1.00 52.31 171 PRO A CA 1
ATOM 1315 C C . PRO A 1 171 ? -17.730 9.979 66.289 1.00 52.31 171 PRO A C 1
ATOM 1317 O O . PRO A 1 171 ? -18.006 10.877 67.075 1.00 52.31 171 PRO A O 1
ATOM 1320 N N . GLY A 1 172 ? -16.876 9.008 66.619 1.00 57.88 172 GLY A N 1
ATOM 1321 C CA . GLY A 1 172 ? -16.180 8.893 67.902 1.00 57.88 172 GLY A CA 1
ATOM 1322 C C . GLY A 1 172 ? -14.770 8.303 67.810 1.00 57.88 172 GLY A C 1
ATOM 1323 O O . GLY A 1 172 ? -14.262 7.825 68.816 1.00 57.88 172 GLY A O 1
ATOM 1324 N N . THR A 1 173 ? -14.143 8.290 66.630 1.00 46.78 173 THR A N 1
ATOM 1325 C CA . THR A 1 173 ? -12.750 7.840 66.472 1.00 46.78 173 THR A CA 1
ATOM 1326 C C . THR A 1 173 ? -11.902 8.906 65.784 1.00 46.78 173 THR A C 1
ATOM 1328 O O . THR A 1 173 ? -11.553 8.772 64.611 1.00 46.78 173 THR A O 1
ATOM 1331 N N . VAL A 1 174 ? -11.596 9.958 66.543 1.00 44.88 174 VAL A N 1
ATOM 1332 C CA . VAL A 1 174 ? -10.346 10.737 66.510 1.00 44.88 174 VAL A CA 1
ATOM 1333 C C . VAL A 1 174 ? -9.913 10.986 67.946 1.00 44.88 174 VAL A C 1
ATOM 1335 O O . VAL A 1 174 ? -10.816 11.195 68.787 1.00 44.88 174 VAL A O 1
#

Foldseek 3Di:
DDKDWDKDWDKDFAPVQVVLLVPVDPDPVVVCVVCVVVDQPPVVVSRMHTPDMDTPDIGDDPVCVVVVVVVVVVVVVVVVVVVVVVVVVVVVVVVVVVVVVVVVVVVVVVVVVVVVVVVVLVVVLVVVPVVDPPDDSVNVVVVVVVVVVVVVVVVQVPPPPDDDDDDDDDPPRD

Organism: Hibiscus syriacus (NCBI:txid106335)